Protein AF-A0A1K1S7B0-F1 (afdb_monomer_lite)

pLDDT: mean 87.03, std 14.89, range [49.5, 97.69]

Organism: NCBI:txid1004

Sequence (83 aa):
MQTVITKRELQVPVAVLIRVADVLLENDITNRITGTDEEDGYITIEVEYEKEQRDAIHEAEDIISDYHDNEEEEDDEEDEDED

Secondary structure (DSSP, 8-state):
-----EEEEEEEETTTHHHHHHHHHHTT-EEEEEEEETTTTEEEEEEEE-GGGHHHHHHHHHHHHHHHHTTS-----------

Structure (mmCIF, N/CA/C/O backbone):
data_AF-A0A1K1S7B0-F1
#
_entry.id   AF-A0A1K1S7B0-F1
#
loop_
_atom_site.group_PDB
_atom_site.id
_atom_site.type_symbol
_atom_site.label_atom_id
_atom_site.label_alt_id
_atom_site.label_comp_id
_atom_site.label_asym_id
_atom_site.label_entity_id
_atom_site.label_seq_id
_atom_site.pdbx_PDB_ins_code
_atom_site.Cartn_x
_atom_site.Cartn_y
_atom_site.Cartn_z
_atom_site.occupancy
_atom_site.B_iso_or_equiv
_atom_site.auth_seq_id
_atom_site.auth_comp_id
_atom_site.auth_asym_id
_atom_site.auth_atom_id
_atom_site.pdbx_PDB_model_num
ATOM 1 N N . MET A 1 1 ? -16.755 3.930 21.397 1.00 51.78 1 MET A N 1
ATOM 2 C CA . MET A 1 1 ? -15.297 3.719 21.289 1.00 51.78 1 MET A CA 1
ATOM 3 C C . MET A 1 1 ? -14.786 4.748 20.303 1.00 51.78 1 MET A C 1
ATOM 5 O O . MET A 1 1 ? -15.509 5.030 19.358 1.00 51.78 1 MET A O 1
ATOM 9 N N . GLN A 1 2 ? -13.651 5.389 20.572 1.00 55.56 2 GLN A N 1
ATOM 10 C CA . GLN A 1 2 ? -13.064 6.334 19.625 1.00 55.56 2 GLN A CA 1
ATOM 11 C C . GLN A 1 2 ? -12.135 5.529 18.726 1.00 55.56 2 GLN A C 1
ATOM 13 O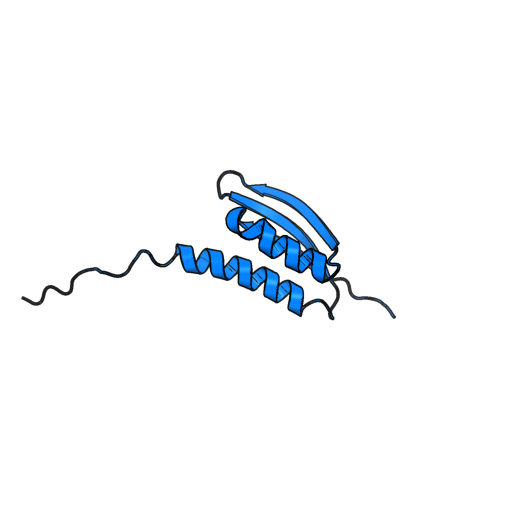 O . GLN A 1 2 ? -11.143 4.983 19.205 1.00 55.56 2 GLN A O 1
ATOM 18 N N . THR A 1 3 ? -12.516 5.378 17.467 1.00 70.19 3 THR A N 1
ATOM 19 C CA . THR A 1 3 ? -11.713 4.660 16.490 1.00 70.19 3 THR A CA 1
ATOM 20 C C . THR A 1 3 ? -10.501 5.512 16.136 1.00 70.19 3 THR A C 1
ATOM 22 O O . THR A 1 3 ? -10.651 6.662 15.721 1.00 70.19 3 THR A O 1
ATOM 25 N N . VAL A 1 4 ? -9.296 5.000 16.387 1.00 79.25 4 VAL A N 1
ATOM 26 C CA . VAL A 1 4 ? -8.057 5.714 16.060 1.00 79.25 4 VAL A CA 1
ATOM 27 C C . VAL A 1 4 ? -7.717 5.399 14.611 1.00 79.25 4 VAL A C 1
ATOM 29 O O . VAL A 1 4 ? -7.187 4.330 14.319 1.00 79.25 4 VAL A O 1
ATOM 32 N N . ILE A 1 5 ? -8.048 6.336 13.726 1.00 88.00 5 ILE A N 1
ATOM 33 C CA . ILE A 1 5 ? -7.718 6.268 12.304 1.00 88.00 5 ILE A CA 1
ATOM 34 C C . ILE A 1 5 ? -6.301 6.812 12.122 1.00 88.00 5 ILE A C 1
ATOM 36 O O . ILE A 1 5 ? -5.998 7.938 12.528 1.00 88.00 5 ILE A O 1
ATOM 40 N N . THR A 1 6 ? -5.433 5.995 11.538 1.00 93.00 6 THR A N 1
ATOM 41 C CA . THR A 1 6 ? -4.076 6.374 11.142 1.00 93.00 6 THR A CA 1
ATOM 42 C C . THR A 1 6 ? -4.096 6.735 9.666 1.00 93.00 6 THR A C 1
ATOM 44 O O . THR A 1 6 ? -4.704 6.019 8.879 1.00 93.00 6 THR A O 1
ATOM 47 N N . LYS A 1 7 ? -3.441 7.839 9.299 1.00 94.62 7 LYS A N 1
ATOM 48 C CA . LYS A 1 7 ? -3.245 8.246 7.906 1.00 94.62 7 LYS A CA 1
ATOM 49 C C . LYS A 1 7 ? -1.788 8.075 7.524 1.00 94.62 7 LYS A C 1
ATOM 51 O O . LYS A 1 7 ? -0.915 8.423 8.325 1.00 94.62 7 LYS A O 1
ATOM 56 N N . ARG A 1 8 ? -1.533 7.569 6.324 1.00 94.94 8 ARG A N 1
ATOM 57 C CA . ARG A 1 8 ? -0.180 7.378 5.803 1.00 94.94 8 ARG A CA 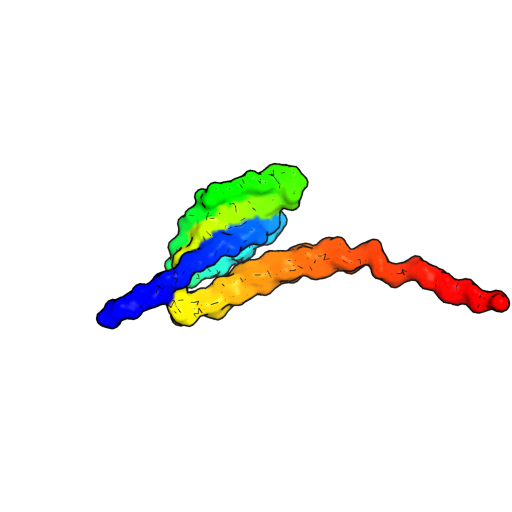1
ATOM 58 C C . ARG A 1 8 ? -0.165 7.545 4.293 1.00 94.94 8 ARG A C 1
ATOM 60 O O . ARG A 1 8 ? -1.142 7.204 3.644 1.00 94.94 8 ARG A O 1
ATOM 67 N N . GLU A 1 9 ? 0.938 8.040 3.752 1.00 96.44 9 GLU A N 1
ATOM 68 C CA . GLU A 1 9 ? 1.173 8.061 2.310 1.00 96.44 9 GLU A CA 1
ATOM 69 C C . GLU A 1 9 ? 2.087 6.899 1.919 1.00 96.44 9 GLU A C 1
ATOM 71 O O . GLU A 1 9 ? 3.093 6.648 2.587 1.00 96.44 9 GLU A O 1
ATOM 76 N N . LEU A 1 10 ? 1.713 6.194 0.854 1.00 95.88 10 LEU A N 1
ATOM 77 C CA . LEU A 1 10 ? 2.478 5.128 0.220 1.00 95.88 10 LEU A CA 1
ATOM 78 C C . LEU A 1 10 ? 2.881 5.589 -1.181 1.00 95.88 10 LEU A C 1
ATOM 80 O O . LEU A 1 10 ? 2.037 6.082 -1.932 1.00 95.88 10 LEU A O 1
ATOM 84 N N . GLN A 1 11 ? 4.154 5.427 -1.531 1.00 96.25 11 GLN A N 1
ATOM 85 C CA . GLN A 1 11 ? 4.641 5.605 -2.897 1.00 96.25 11 GLN A CA 1
ATOM 86 C C . GLN A 1 11 ? 4.639 4.238 -3.567 1.00 96.25 11 GLN A C 1
ATOM 88 O O . GLN A 1 11 ? 5.439 3.375 -3.226 1.00 96.25 11 GLN A O 1
ATOM 93 N N . VAL A 1 12 ? 3.679 4.013 -4.460 1.00 96.69 12 VAL A N 1
ATOM 94 C CA . VAL A 1 12 ? 3.423 2.690 -5.031 1.00 96.69 12 VAL A CA 1
ATOM 95 C C . VAL A 1 12 ? 3.946 2.644 -6.465 1.00 96.69 12 VAL A C 1
ATOM 97 O O . VAL A 1 12 ? 3.425 3.394 -7.299 1.00 96.69 12 VAL A O 1
ATOM 100 N N . PRO A 1 13 ? 4.925 1.776 -6.786 1.00 95.81 13 PRO A N 1
ATOM 101 C CA . PRO A 1 13 ? 5.373 1.602 -8.159 1.00 95.81 13 PRO A CA 1
ATOM 102 C C . PRO A 1 13 ? 4.225 1.095 -9.036 1.00 95.81 13 PRO A C 1
ATOM 104 O O . PRO A 1 13 ? 3.468 0.194 -8.651 1.00 95.81 13 PRO A O 1
ATOM 107 N N . VAL A 1 14 ? 4.098 1.639 -10.249 1.00 94.69 14 VAL A N 1
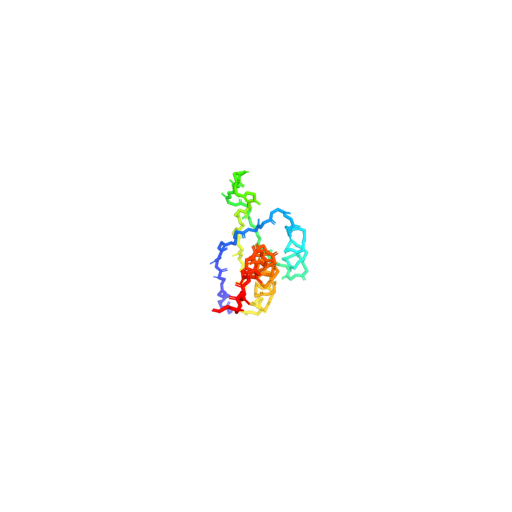ATOM 108 C CA . VAL A 1 14 ? 3.012 1.273 -11.180 1.00 94.69 14 VAL A CA 1
ATOM 109 C C . VAL A 1 14 ? 3.007 -0.233 -11.482 1.00 94.69 14 VAL A C 1
ATOM 111 O O . VAL A 1 14 ? 1.938 -0.822 -11.646 1.00 94.69 14 VAL A O 1
ATOM 114 N N . ALA A 1 15 ? 4.182 -0.869 -11.491 1.00 93.38 15 ALA A N 1
ATOM 115 C CA . ALA A 1 15 ? 4.349 -2.299 -11.742 1.00 93.38 15 ALA A CA 1
ATOM 116 C C . ALA A 1 15 ? 3.640 -3.199 -10.711 1.00 93.38 15 ALA A C 1
ATOM 118 O O . ALA A 1 15 ? 3.153 -4.274 -11.069 1.00 93.38 15 ALA A O 1
ATOM 119 N N . VAL A 1 16 ? 3.538 -2.759 -9.452 1.00 95.88 16 VAL A N 1
ATOM 120 C CA . VAL A 1 16 ? 2.915 -3.527 -8.357 1.00 95.88 16 VAL A CA 1
ATOM 121 C C . VAL A 1 16 ? 1.596 -2.933 -7.868 1.00 95.88 16 VAL A C 1
ATOM 123 O O . VAL A 1 16 ? 0.952 -3.511 -6.993 1.00 95.88 16 VAL A O 1
ATOM 126 N N . LEU A 1 17 ? 1.137 -1.834 -8.477 1.00 95.56 17 LEU A N 1
ATOM 127 C CA . LEU A 1 17 ? -0.081 -1.119 -8.092 1.00 95.56 17 LEU A CA 1
ATOM 128 C C . LEU A 1 17 ? -1.302 -2.029 -7.957 1.00 95.56 17 LEU A C 1
ATOM 130 O O . LEU A 1 17 ? -2.068 -1.870 -7.015 1.00 95.56 17 LEU A O 1
ATOM 134 N N . ILE A 1 18 ? -1.491 -2.975 -8.881 1.00 96.88 18 ILE A N 1
ATOM 135 C CA . ILE A 1 18 ? -2.638 -3.894 -8.838 1.00 96.88 18 ILE A CA 1
ATOM 136 C C . ILE A 1 18 ? -2.597 -4.760 -7.576 1.00 96.88 18 ILE A C 1
ATOM 138 O O . ILE A 1 18 ? -3.610 -4.884 -6.899 1.00 96.88 18 ILE A O 1
ATOM 142 N N . ARG A 1 19 ? -1.421 -5.287 -7.213 1.00 96.62 19 ARG A N 1
ATOM 143 C CA . ARG A 1 19 ? -1.257 -6.139 -6.025 1.00 96.62 19 ARG A CA 1
ATOM 144 C C . ARG A 1 19 ? -1.508 -5.348 -4.744 1.00 96.62 19 ARG A C 1
ATOM 146 O O . ARG A 1 19 ? -2.215 -5.821 -3.864 1.00 96.62 19 ARG A O 1
ATOM 153 N N . VAL A 1 20 ? -0.985 -4.124 -4.669 1.00 96.75 20 VAL A N 1
ATOM 154 C CA . VAL A 1 20 ? -1.253 -3.225 -3.537 1.00 96.75 20 VAL A CA 1
ATOM 155 C C . VAL A 1 20 ? -2.740 -2.866 -3.470 1.00 96.75 20 VAL A C 1
ATOM 157 O O . VAL A 1 20 ? -3.335 -2.914 -2.398 1.00 96.75 20 VAL A O 1
ATOM 160 N N . ALA A 1 21 ? -3.374 -2.551 -4.603 1.00 96.81 21 ALA A N 1
ATOM 161 C CA . ALA A 1 21 ? -4.795 -2.217 -4.656 1.00 96.81 21 ALA A CA 1
ATOM 162 C C . ALA A 1 21 ? -5.696 -3.381 -4.214 1.00 96.81 21 ALA A C 1
ATOM 164 O O . ALA A 1 21 ? 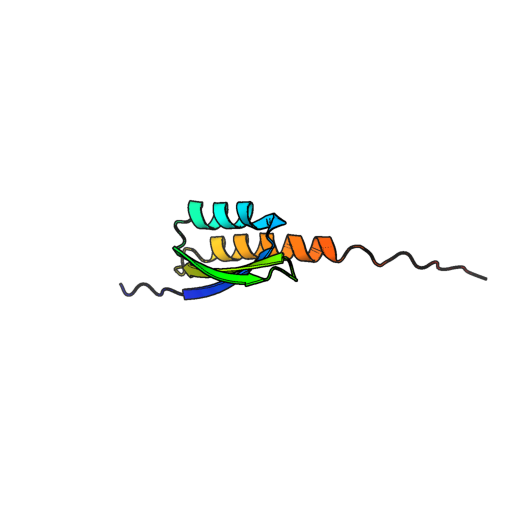-6.692 -3.129 -3.534 1.00 96.81 21 ALA A O 1
ATOM 165 N N . ASP A 1 22 ? -5.340 -4.623 -4.551 1.00 97.62 22 ASP A N 1
ATOM 166 C CA . ASP A 1 22 ? -6.053 -5.818 -4.090 1.00 97.62 22 ASP A CA 1
ATOM 167 C C . ASP A 1 22 ? -6.020 -5.913 -2.556 1.00 97.62 22 ASP A C 1
ATOM 169 O O . ASP A 1 22 ? -7.079 -6.001 -1.936 1.00 97.62 22 ASP A O 1
ATOM 173 N N . VAL A 1 23 ? -4.846 -5.757 -1.927 1.00 97.25 23 VAL A N 1
ATOM 174 C CA . VAL A 1 23 ? -4.706 -5.768 -0.454 1.00 97.25 23 VAL A CA 1
ATOM 175 C C . VAL A 1 23 ? -5.553 -4.673 0.200 1.00 97.25 23 VAL A C 1
ATOM 177 O O . VAL A 1 23 ? -6.253 -4.924 1.187 1.00 97.25 23 VAL A O 1
ATOM 180 N N . LEU A 1 24 ? -5.527 -3.453 -0.352 1.00 96.62 24 LEU A N 1
ATOM 181 C CA . LEU A 1 24 ? -6.330 -2.342 0.164 1.00 96.62 24 LEU A CA 1
ATOM 182 C C . LEU A 1 24 ? -7.836 -2.625 0.045 1.00 96.62 24 LEU A C 1
ATOM 184 O O . LEU A 1 24 ? -8.593 -2.294 0.959 1.00 96.62 24 LEU A O 1
ATOM 188 N N . LEU A 1 25 ? -8.272 -3.238 -1.058 1.00 96.62 25 LEU A N 1
ATOM 189 C CA . LEU A 1 25 ? -9.675 -3.559 -1.308 1.00 96.62 25 LEU A CA 1
ATOM 190 C C . LEU A 1 25 ? -10.174 -4.703 -0.415 1.00 96.62 25 LEU A C 1
ATOM 192 O O . LEU A 1 25 ? -11.254 -4.591 0.161 1.00 96.62 25 LEU A O 1
ATOM 196 N N . GLU A 1 26 ? -9.398 -5.780 -0.278 1.00 96.69 26 GLU A N 1
ATOM 197 C CA . GLU A 1 26 ? -9.753 -6.959 0.526 1.00 96.69 26 GLU A CA 1
ATOM 198 C C . GLU A 1 26 ? -9.893 -6.645 2.019 1.00 96.69 26 GLU A C 1
ATOM 200 O O . GLU A 1 26 ? -10.639 -7.321 2.728 1.00 96.69 26 GLU A O 1
ATOM 205 N N . ASN A 1 27 ? -9.209 -5.599 2.485 1.00 95.69 27 ASN A N 1
ATOM 206 C CA . ASN A 1 27 ? -9.210 -5.174 3.882 1.00 95.69 27 ASN A CA 1
ATOM 207 C C . ASN A 1 27 ? -10.075 -3.930 4.147 1.00 95.69 27 ASN A C 1
ATOM 209 O O . ASN A 1 27 ? -9.980 -3.357 5.236 1.00 95.69 27 ASN A O 1
ATOM 213 N N . ASP A 1 28 ? -10.900 -3.500 3.181 1.00 94.44 28 ASP A N 1
ATOM 214 C CA . ASP A 1 28 ? -11.749 -2.300 3.271 1.00 94.44 28 ASP A CA 1
ATOM 215 C C . ASP A 1 28 ? -10.957 -1.038 3.700 1.00 94.44 28 ASP A C 1
ATOM 217 O O . ASP A 1 28 ? -11.422 -0.202 4.485 1.00 94.44 28 ASP A O 1
ATOM 221 N N . ILE A 1 29 ? -9.723 -0.888 3.202 1.00 95.88 29 ILE A N 1
ATOM 222 C CA . ILE A 1 29 ? -8.866 0.258 3.517 1.00 95.88 29 ILE A CA 1
ATOM 223 C C . ILE A 1 29 ? -9.274 1.451 2.655 1.00 95.88 29 ILE A C 1
ATOM 225 O O . ILE A 1 29 ? -9.221 1.428 1.420 1.00 95.88 29 ILE A O 1
ATOM 229 N N . THR A 1 30 ? -9.639 2.544 3.325 1.00 94.62 30 THR A N 1
ATOM 230 C CA . THR A 1 30 ? -9.935 3.807 2.647 1.00 94.62 30 THR A CA 1
ATOM 231 C C . THR A 1 30 ? -8.652 4.353 2.039 1.00 94.62 30 THR A C 1
ATOM 233 O O . THR A 1 30 ? -7.656 4.522 2.736 1.00 94.62 30 THR A O 1
ATOM 236 N N . ASN A 1 31 ? -8.677 4.643 0.742 1.00 95.38 31 ASN A N 1
ATOM 237 C CA . ASN A 1 31 ? -7.514 5.128 0.015 1.00 95.38 31 ASN A CA 1
ATOM 238 C C . ASN A 1 31 ? -7.866 6.292 -0.917 1.00 95.38 31 ASN A C 1
ATOM 240 O O . ASN A 1 31 ? -9.007 6.441 -1.369 1.00 95.38 31 ASN A O 1
ATOM 244 N N . ARG A 1 32 ? -6.873 7.140 -1.185 1.00 97.00 32 ARG A N 1
ATOM 245 C CA . ARG A 1 32 ? -6.978 8.297 -2.069 1.00 97.00 32 ARG A CA 1
ATOM 246 C C . ARG A 1 32 ? -5.652 8.541 -2.775 1.00 97.00 32 ARG A C 1
ATOM 248 O O . ARG A 1 32 ? -4.640 8.759 -2.128 1.00 97.00 32 ARG A O 1
ATOM 255 N N . ILE A 1 33 ? -5.680 8.624 -4.102 1.00 96.75 33 ILE A N 1
ATOM 256 C CA . ILE A 1 33 ? -4.526 9.100 -4.873 1.00 96.75 33 ILE A CA 1
ATOM 257 C C . ILE A 1 33 ? -4.313 10.592 -4.572 1.00 96.75 33 ILE A C 1
ATOM 259 O O . ILE A 1 33 ? -5.223 11.406 -4.778 1.00 96.75 33 ILE A O 1
ATOM 263 N N . THR A 1 34 ? -3.131 10.945 -4.069 1.00 97.06 34 THR A N 1
ATOM 264 C CA . THR A 1 34 ? -2.733 12.324 -3.733 1.00 97.06 34 THR A CA 1
ATOM 265 C C . THR A 1 34 ? -1.730 12.907 -4.723 1.00 97.06 34 THR A C 1
ATOM 267 O O . THR A 1 34 ? -1.654 14.131 -4.845 1.00 97.06 34 THR A O 1
ATOM 270 N N . GLY A 1 35 ? -1.034 12.063 -5.486 1.00 96.19 35 GLY A N 1
ATOM 271 C CA . GLY A 1 35 ? -0.065 12.488 -6.490 1.00 96.19 35 GLY A CA 1
ATOM 272 C C . GLY A 1 35 ? 0.344 11.364 -7.437 1.00 96.19 35 GLY A C 1
ATOM 273 O O . GLY A 1 35 ? 0.008 10.199 -7.230 1.00 96.19 35 GLY A O 1
ATOM 274 N N . THR A 1 36 ? 1.065 11.739 -8.486 1.00 96.06 36 THR A N 1
ATOM 275 C CA . THR A 1 36 ? 1.645 10.837 -9.486 1.00 96.06 36 THR A CA 1
ATOM 276 C C . THR A 1 36 ? 3.032 11.348 -9.841 1.00 96.06 36 THR A C 1
ATOM 278 O O . THR A 1 36 ? 3.184 12.555 -10.039 1.00 96.06 36 THR A O 1
ATOM 281 N N . ASP A 1 37 ? 3.996 10.446 -9.961 1.00 92.81 37 ASP A N 1
ATOM 282 C CA . ASP A 1 37 ? 5.337 10.728 -10.455 1.00 92.81 37 ASP A CA 1
ATOM 283 C C . ASP A 1 37 ? 5.576 9.915 -11.730 1.00 92.81 37 ASP A C 1
ATOM 285 O O . ASP A 1 37 ? 5.704 8.691 -11.694 1.00 92.81 37 ASP A O 1
ATOM 289 N N . GLU A 1 38 ? 5.538 10.594 -12.878 1.00 90.06 38 GLU A N 1
ATOM 290 C CA . GLU A 1 38 ? 5.744 9.953 -14.180 1.00 90.06 38 GLU A CA 1
ATOM 291 C C . GLU A 1 38 ? 7.223 9.680 -14.473 1.00 90.06 38 GLU A C 1
ATOM 293 O O . GLU A 1 38 ? 7.505 8.817 -15.303 1.00 90.06 38 GLU A O 1
ATOM 298 N N . GLU A 1 39 ? 8.150 10.411 -13.841 1.00 91.12 39 GLU A N 1
ATOM 299 C CA . GLU A 1 39 ? 9.588 10.256 -14.087 1.00 91.12 39 GLU A CA 1
ATOM 300 C C . GLU A 1 39 ? 10.097 8.984 -13.417 1.00 91.12 39 GLU A C 1
ATOM 302 O O . GLU A 1 39 ? 10.721 8.151 -14.075 1.00 91.12 39 GLU A O 1
ATOM 307 N N . ASP A 1 40 ? 9.746 8.809 -12.145 1.00 85.44 40 ASP A N 1
ATOM 308 C CA . ASP A 1 40 ? 10.156 7.647 -11.361 1.00 85.44 40 ASP A CA 1
ATOM 309 C C . ASP A 1 40 ? 9.151 6.480 -11.481 1.00 85.44 40 ASP A C 1
ATOM 311 O O . ASP A 1 40 ? 9.474 5.337 -11.172 1.00 85.44 40 ASP A O 1
ATOM 315 N N . GLY A 1 41 ? 7.930 6.722 -11.978 1.00 92.12 41 GLY A N 1
ATOM 316 C CA . GLY A 1 41 ? 6.938 5.668 -12.227 1.00 92.12 41 GLY A CA 1
ATOM 317 C C . GLY A 1 41 ? 6.167 5.214 -10.982 1.00 92.12 41 GLY A C 1
ATOM 318 O O . GLY A 1 41 ? 5.807 4.036 -10.865 1.00 92.12 41 GLY A O 1
ATOM 319 N N . TYR A 1 42 ? 5.863 6.146 -10.074 1.00 94.62 42 TYR A N 1
ATOM 320 C CA . TYR A 1 42 ? 5.149 5.891 -8.817 1.00 94.62 42 TYR A CA 1
ATOM 321 C C . TYR A 1 42 ? 3.823 6.655 -8.729 1.00 94.62 42 TYR A C 1
ATOM 323 O O . TYR A 1 42 ? 3.637 7.733 -9.296 1.00 94.62 42 TYR A O 1
ATOM 331 N N . ILE A 1 43 ? 2.876 6.116 -7.962 1.00 96.38 43 ILE A N 1
ATOM 332 C CA . ILE A 1 43 ? 1.642 6.807 -7.570 1.00 96.38 43 ILE A CA 1
ATOM 333 C C . ILE A 1 43 ? 1.651 6.994 -6.056 1.00 96.38 43 ILE A C 1
ATOM 335 O O . ILE A 1 43 ? 1.815 6.033 -5.306 1.00 96.38 43 ILE A O 1
ATOM 339 N N . THR A 1 44 ? 1.422 8.225 -5.599 1.00 97.00 44 THR A N 1
ATOM 340 C CA . THR A 1 44 ? 1.278 8.523 -4.172 1.00 97.00 44 THR A CA 1
ATOM 341 C C . THR A 1 44 ? -0.166 8.287 -3.751 1.00 97.00 44 THR A C 1
ATOM 343 O O . THR A 1 44 ? -1.091 8.936 -4.255 1.00 97.00 44 THR A O 1
ATOM 346 N N . ILE A 1 45 ? -0.363 7.357 -2.819 1.00 97.38 45 ILE A N 1
ATOM 347 C CA . ILE A 1 45 ? -1.670 6.969 -2.287 1.00 97.38 45 ILE A CA 1
ATOM 348 C C . ILE A 1 45 ? -1.694 7.241 -0.783 1.00 97.38 45 ILE A C 1
ATOM 350 O O . ILE A 1 45 ? -0.932 6.652 -0.022 1.00 97.38 45 ILE A O 1
ATOM 354 N N . GLU A 1 46 ? -2.596 8.114 -0.340 1.00 97.69 46 GLU A N 1
ATOM 355 C CA . GLU A 1 46 ? -2.951 8.245 1.072 1.00 97.69 46 GLU A CA 1
ATOM 356 C C . GLU A 1 46 ? -3.891 7.099 1.456 1.00 97.69 46 GLU A C 1
ATOM 358 O O . GLU A 1 46 ? -4.912 6.882 0.802 1.00 97.69 46 GLU A O 1
ATOM 363 N N . VAL A 1 47 ? -3.564 6.386 2.528 1.00 96.62 47 VAL A N 1
ATOM 364 C CA . VAL A 1 47 ? -4.370 5.312 3.107 1.00 96.62 47 VAL A CA 1
ATOM 365 C C . VAL A 1 47 ? -4.782 5.670 4.530 1.00 96.62 47 VAL A C 1
ATOM 367 O O . VAL A 1 47 ? -3.994 6.209 5.314 1.00 96.62 47 VAL A O 1
ATOM 370 N N . GLU A 1 48 ? -6.030 5.365 4.869 1.00 95.94 48 GLU A N 1
ATOM 371 C CA . GLU A 1 48 ? -6.598 5.537 6.200 1.00 95.94 48 GLU A CA 1
ATOM 372 C C . GLU A 1 48 ? -6.983 4.172 6.770 1.00 95.94 48 GLU A C 1
ATOM 374 O O . GLU A 1 48 ? -7.791 3.451 6.182 1.00 95.94 48 GLU A O 1
ATOM 379 N N . TYR A 1 49 ? -6.407 3.820 7.917 1.00 94.19 49 TYR A N 1
ATOM 380 C CA . TYR A 1 49 ? -6.548 2.485 8.492 1.00 94.19 49 TYR A CA 1
ATOM 381 C C . TYR A 1 49 ? -6.594 2.508 10.018 1.00 94.19 49 TYR A C 1
ATOM 383 O O . TYR A 1 49 ? -6.024 3.375 10.694 1.00 94.19 49 TYR A O 1
ATOM 391 N N . GLU A 1 50 ? -7.277 1.519 10.577 1.00 94.06 50 GLU A N 1
ATOM 392 C CA . GLU A 1 50 ? -7.369 1.302 12.013 1.00 94.06 50 GLU A CA 1
ATOM 393 C C . GLU A 1 50 ? -6.235 0.411 12.525 1.00 94.06 50 GLU A C 1
ATOM 395 O O . GLU A 1 50 ? -5.496 -0.223 11.772 1.00 94.06 50 GLU A O 1
ATOM 400 N N . LYS A 1 51 ? -6.094 0.317 13.852 1.00 91.19 51 LYS A N 1
ATOM 401 C CA . LYS A 1 51 ? -5.077 -0.549 14.468 1.00 91.19 51 LYS A CA 1
ATOM 402 C C . LYS A 1 51 ? -5.203 -2.013 14.023 1.00 91.19 51 LYS A C 1
ATOM 404 O O . LYS A 1 51 ? -4.183 -2.685 13.923 1.00 91.19 51 LYS A O 1
ATOM 409 N N . GLU A 1 52 ? -6.424 -2.484 13.790 1.00 91.56 52 GLU A N 1
ATOM 410 C CA . GLU A 1 52 ? -6.725 -3.861 13.380 1.00 91.56 52 GLU A CA 1
ATOM 411 C C . GLU A 1 52 ? -6.349 -4.135 11.916 1.00 91.56 52 GLU A C 1
ATOM 413 O O . GLU A 1 52 ? -6.082 -5.274 11.566 1.00 91.56 52 GLU A O 1
ATOM 418 N N . GLN A 1 53 ? -6.242 -3.090 11.090 1.00 94.06 53 GLN A N 1
ATOM 419 C CA . GLN A 1 53 ? -5.871 -3.170 9.672 1.00 94.06 53 GLN A CA 1
ATOM 420 C C . GLN A 1 53 ? -4.363 -2.955 9.442 1.00 94.06 53 GLN A C 1
ATOM 422 O O . GLN A 1 53 ? -3.915 -2.822 8.307 1.00 94.06 53 GLN A O 1
ATOM 427 N N . ARG A 1 54 ? -3.555 -2.894 10.511 1.00 92.88 54 ARG A N 1
ATOM 428 C CA . ARG A 1 54 ? -2.101 -2.674 10.411 1.00 92.88 54 ARG A CA 1
ATOM 429 C C . ARG A 1 54 ? -1.384 -3.755 9.618 1.00 92.88 54 ARG A C 1
ATOM 431 O O . ARG A 1 54 ? -0.455 -3.425 8.895 1.00 92.88 54 ARG A O 1
ATOM 438 N N . ASP A 1 55 ? -1.819 -5.001 9.756 1.00 95.62 55 ASP A N 1
ATOM 439 C CA . ASP A 1 55 ? -1.185 -6.128 9.074 1.00 95.62 55 ASP A CA 1
ATOM 440 C C . ASP A 1 55 ? -1.332 -5.998 7.551 1.00 95.62 55 ASP A C 1
ATOM 442 O O . ASP A 1 55 ? -0.364 -6.192 6.829 1.00 95.62 55 ASP A O 1
ATOM 446 N N . ALA A 1 56 ? -2.489 -5.530 7.073 1.00 95.62 56 ALA A N 1
ATOM 447 C CA . ALA A 1 56 ? -2.722 -5.258 5.656 1.00 95.62 56 ALA A CA 1
ATOM 448 C C . ALA A 1 56 ? -1.879 -4.088 5.119 1.00 95.62 56 ALA A C 1
ATOM 450 O O . ALA A 1 56 ? -1.453 -4.102 3.968 1.00 95.62 56 ALA A O 1
ATOM 451 N N . ILE A 1 57 ? -1.602 -3.074 5.947 1.00 95.88 57 ILE A N 1
ATOM 452 C CA . ILE A 1 57 ? -0.677 -2.000 5.559 1.00 95.88 57 ILE A CA 1
ATOM 453 C C . ILE A 1 57 ? 0.746 -2.528 5.440 1.00 95.88 57 ILE A C 1
ATOM 455 O O . ILE A 1 57 ? 1.407 -2.201 4.464 1.00 95.88 57 ILE A O 1
ATOM 459 N N . HIS A 1 58 ? 1.205 -3.349 6.386 1.00 95.94 58 HIS A N 1
ATOM 460 C CA . HIS A 1 58 ? 2.528 -3.960 6.272 1.00 95.94 58 HIS A CA 1
ATOM 461 C C . HIS A 1 58 ? 2.626 -4.865 5.042 1.00 95.94 58 HIS A C 1
ATOM 463 O O . HIS A 1 58 ? 3.610 -4.777 4.331 1.00 95.94 58 HIS A O 1
ATOM 469 N N . GLU A 1 59 ? 1.590 -5.644 4.720 1.00 96.62 59 GLU A N 1
ATOM 470 C CA . GLU A 1 59 ? 1.573 -6.459 3.499 1.00 96.62 59 GLU A CA 1
ATOM 471 C C . GLU A 1 59 ? 1.689 -5.604 2.225 1.00 96.62 59 GLU A C 1
ATOM 473 O O . GLU A 1 59 ? 2.445 -5.935 1.313 1.00 96.62 59 GLU A O 1
ATOM 478 N N . ALA A 1 60 ? 0.983 -4.471 2.166 1.00 96.06 60 ALA A N 1
ATOM 479 C CA . ALA A 1 60 ? 1.127 -3.523 1.064 1.00 96.06 60 ALA A CA 1
ATOM 480 C C . ALA A 1 60 ? 2.546 -2.933 0.982 1.00 96.06 60 ALA A C 1
ATOM 482 O O . ALA A 1 60 ? 3.062 -2.746 -0.118 1.00 96.06 60 ALA A O 1
ATOM 483 N N . GLU A 1 61 ? 3.174 -2.641 2.123 1.00 95.06 61 GLU A N 1
ATOM 484 C CA . GLU A 1 61 ? 4.556 -2.154 2.185 1.00 95.06 61 GLU A CA 1
ATOM 485 C C . GLU A 1 61 ? 5.573 -3.220 1.784 1.00 95.06 61 GLU A C 1
ATOM 487 O O . GLU A 1 61 ? 6.508 -2.898 1.057 1.00 95.06 61 GLU A O 1
ATOM 492 N N . ASP A 1 62 ? 5.365 -4.472 2.184 1.00 96.19 62 ASP A N 1
ATOM 493 C CA . ASP A 1 62 ? 6.219 -5.599 1.813 1.00 96.19 62 ASP A CA 1
ATOM 494 C C . ASP A 1 62 ? 6.211 -5.786 0.288 1.00 96.19 62 ASP A C 1
ATOM 496 O O . ASP A 1 62 ? 7.266 -5.894 -0.323 1.00 96.19 62 ASP A O 1
ATOM 500 N N . ILE A 1 63 ? 5.043 -5.694 -0.364 1.00 95.19 63 ILE A N 1
ATOM 501 C CA . ILE A 1 63 ? 4.939 -5.750 -1.837 1.00 95.19 63 ILE A CA 1
ATOM 502 C C . ILE A 1 63 ? 5.733 -4.622 -2.515 1.00 95.19 63 ILE A C 1
ATOM 504 O O . ILE A 1 63 ? 6.300 -4.826 -3.590 1.00 95.19 63 ILE A O 1
ATOM 508 N N . ILE A 1 64 ? 5.724 -3.423 -1.929 1.00 94.62 64 ILE A N 1
ATOM 509 C CA . ILE A 1 64 ? 6.466 -2.270 -2.453 1.00 94.62 64 ILE A CA 1
ATOM 510 C C . ILE A 1 64 ? 7.969 -2.472 -2.233 1.00 94.62 64 ILE A C 1
ATOM 512 O O . ILE A 1 64 ? 8.745 -2.246 -3.154 1.00 94.62 64 ILE A O 1
ATOM 516 N N . SER A 1 65 ? 8.379 -2.928 -1.048 1.00 92.81 65 SER A N 1
ATOM 517 C CA . SER A 1 65 ? 9.784 -3.200 -0.725 1.00 92.81 65 SER A CA 1
ATOM 518 C C . SER A 1 65 ? 10.362 -4.301 -1.610 1.00 92.81 65 SER A C 1
ATOM 520 O O . SER A 1 65 ? 11.429 -4.112 -2.177 1.00 92.81 65 SER A O 1
ATOM 522 N N . ASP A 1 66 ? 9.624 -5.395 -1.815 1.00 92.00 66 ASP A N 1
ATOM 523 C CA . ASP A 1 66 ? 10.025 -6.503 -2.690 1.00 92.00 66 ASP A CA 1
ATOM 524 C C . ASP A 1 66 ? 10.289 -6.037 -4.133 1.00 92.00 66 ASP A C 1
ATOM 526 O O . ASP A 1 66 ? 11.118 -6.612 -4.836 1.00 92.00 66 ASP A O 1
ATOM 530 N N . TYR A 1 67 ? 9.572 -5.008 -4.601 1.00 89.25 67 TYR A N 1
ATOM 531 C CA . TYR A 1 67 ? 9.825 -4.412 -5.912 1.00 89.25 67 TYR A CA 1
ATOM 532 C C . TYR A 1 67 ? 11.175 -3.689 -5.955 1.00 89.25 67 TYR A C 1
ATOM 534 O O . TYR A 1 67 ? 11.918 -3.866 -6.916 1.00 89.25 67 TYR A O 1
ATOM 542 N N . HIS A 1 68 ? 11.487 -2.909 -4.919 1.00 83.88 68 HIS A N 1
ATOM 543 C CA . HIS A 1 68 ? 12.745 -2.169 -4.825 1.00 83.88 68 HIS A CA 1
ATOM 544 C C . HIS A 1 68 ? 13.951 -3.094 -4.632 1.00 83.88 68 HIS A C 1
ATOM 546 O O . HIS A 1 68 ? 14.950 -2.931 -5.325 1.00 83.88 68 HIS A O 1
ATOM 552 N N . ASP A 1 69 ? 13.841 -4.105 -3.769 1.00 79.38 69 ASP A N 1
ATOM 553 C CA . ASP A 1 69 ? 14.928 -5.059 -3.522 1.00 79.38 69 ASP A CA 1
ATOM 554 C C . ASP A 1 69 ? 15.279 -5.849 -4.797 1.00 79.38 69 ASP A C 1
ATOM 556 O O . ASP A 1 69 ? 16.444 -6.125 -5.068 1.00 79.38 69 ASP A O 1
ATOM 560 N N . ASN A 1 70 ? 14.285 -6.156 -5.637 1.00 67.50 70 ASN A N 1
ATOM 561 C CA . ASN A 1 70 ? 14.491 -6.852 -6.909 1.00 67.50 70 ASN A CA 1
ATOM 562 C C . ASN A 1 70 ? 15.016 -5.937 -8.042 1.00 67.50 70 ASN A C 1
ATOM 564 O O . ASN A 1 70 ? 15.357 -6.443 -9.111 1.00 67.50 70 ASN A O 1
ATOM 568 N N . GLU A 1 71 ? 1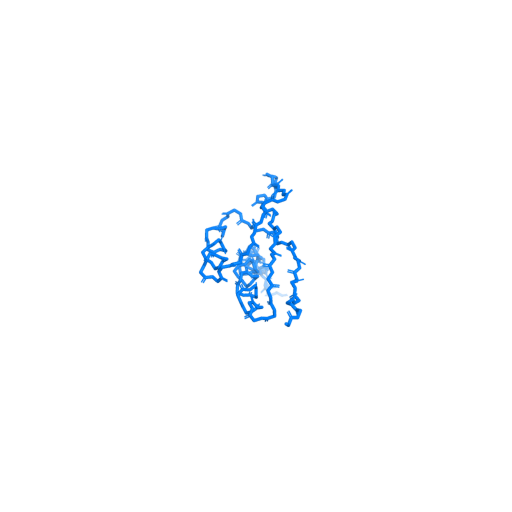5.074 -4.614 -7.844 1.00 61.75 71 GLU A N 1
ATOM 569 C CA . GLU A 1 71 ? 15.778 -3.673 -8.735 1.00 61.75 71 GLU A CA 1
ATOM 570 C C . GLU A 1 71 ? 17.256 -3.474 -8.334 1.00 61.75 71 GLU A C 1
ATOM 572 O O . GLU A 1 71 ? 18.043 -3.027 -9.166 1.00 61.75 71 GLU A O 1
ATOM 577 N N . GLU A 1 72 ? 17.661 -3.829 -7.106 1.00 55.75 72 GLU A N 1
ATOM 578 C CA . GLU A 1 72 ? 19.035 -3.642 -6.598 1.00 55.75 72 GLU A CA 1
ATOM 579 C C . GLU A 1 72 ? 19.977 -4.857 -6.817 1.00 55.75 72 GLU A C 1
ATOM 581 O O . GLU A 1 72 ? 21.166 -4.765 -6.519 1.00 55.75 72 GLU A O 1
ATOM 586 N N . GLU A 1 73 ? 19.515 -5.976 -7.398 1.00 53.31 73 GLU A N 1
ATOM 587 C CA . GLU A 1 73 ? 20.341 -7.172 -7.701 1.00 53.31 73 GLU A CA 1
ATOM 588 C C . GLU A 1 73 ? 21.072 -7.123 -9.076 1.00 53.31 73 GLU A C 1
ATOM 590 O O . GLU A 1 73 ? 21.120 -8.117 -9.802 1.00 53.31 73 GLU A O 1
ATOM 595 N N . GLU A 1 74 ? 21.673 -5.989 -9.460 1.00 49.50 74 GLU A N 1
ATOM 596 C CA . GLU A 1 74 ? 22.558 -5.880 -10.647 1.00 49.50 74 GLU A CA 1
ATOM 597 C C . GLU A 1 74 ? 23.956 -5.303 -10.316 1.00 49.50 74 GLU A C 1
ATOM 599 O O . GLU A 1 74 ? 24.491 -4.510 -11.088 1.00 49.50 74 GLU A O 1
ATOM 604 N N . ASP A 1 75 ? 24.584 -5.672 -9.190 1.00 52.38 75 ASP A N 1
ATOM 605 C CA . ASP A 1 75 ? 25.995 -5.302 -8.946 1.00 52.38 75 ASP A CA 1
ATOM 606 C C . ASP A 1 75 ? 26.723 -6.256 -7.972 1.00 52.38 75 ASP A C 1
ATOM 608 O O . ASP A 1 75 ? 26.888 -5.928 -6.802 1.00 52.38 75 ASP A O 1
ATOM 612 N N . ASP A 1 76 ? 27.140 -7.453 -8.425 1.00 53.88 76 ASP A N 1
ATOM 613 C CA . ASP A 1 76 ? 28.283 -8.163 -7.804 1.00 53.88 76 ASP A CA 1
ATOM 614 C C . ASP A 1 76 ? 28.836 -9.326 -8.668 1.00 53.88 76 ASP A C 1
ATOM 616 O O . ASP A 1 76 ? 28.603 -10.499 -8.388 1.00 53.88 76 ASP A O 1
ATOM 620 N N . GLU A 1 77 ? 29.597 -9.018 -9.725 1.00 56.09 77 GLU A N 1
ATOM 621 C CA . GLU A 1 77 ? 30.625 -9.930 -10.270 1.00 56.09 77 GLU A CA 1
ATOM 622 C C . GLU A 1 77 ? 31.811 -9.100 -10.817 1.00 56.09 77 GLU A C 1
ATOM 624 O O . GLU A 1 77 ? 31.989 -8.981 -12.029 1.00 56.09 77 GLU A O 1
ATOM 629 N N . GLU A 1 78 ? 32.631 -8.497 -9.941 1.00 57.31 78 GLU A N 1
ATOM 630 C CA . GLU A 1 78 ? 33.989 -8.063 -10.320 1.00 57.31 78 GLU A CA 1
ATOM 631 C C . GLU A 1 78 ? 35.039 -9.093 -9.859 1.00 57.31 78 GLU A C 1
ATOM 633 O O . GLU A 1 78 ? 35.264 -9.317 -8.670 1.00 57.31 78 GLU A O 1
ATOM 638 N N . ASP A 1 79 ? 35.648 -9.714 -10.872 1.00 59.19 79 ASP A N 1
ATOM 639 C CA . ASP A 1 79 ? 36.748 -10.682 -10.903 1.00 59.19 79 ASP A CA 1
ATOM 640 C C . ASP A 1 79 ? 37.833 -10.533 -9.809 1.00 59.19 79 ASP A C 1
ATOM 642 O O . ASP A 1 79 ? 38.603 -9.569 -9.783 1.00 59.19 79 ASP A O 1
ATOM 646 N N . GLU A 1 80 ? 38.019 -11.578 -8.991 1.00 59.78 80 GLU A N 1
ATOM 647 C CA . GLU A 1 80 ? 39.302 -11.842 -8.322 1.00 59.78 80 GLU A CA 1
ATOM 648 C C . GLU A 1 80 ? 40.249 -12.573 -9.298 1.00 59.78 80 GLU A C 1
ATOM 650 O O . GLU A 1 80 ? 40.420 -13.793 -9.236 1.00 59.78 80 GLU A O 1
ATOM 655 N N . ASP A 1 81 ? 40.881 -11.824 -10.207 1.00 65.81 81 ASP A N 1
ATOM 656 C CA . ASP A 1 81 ? 42.071 -12.291 -10.932 1.00 65.81 81 ASP A CA 1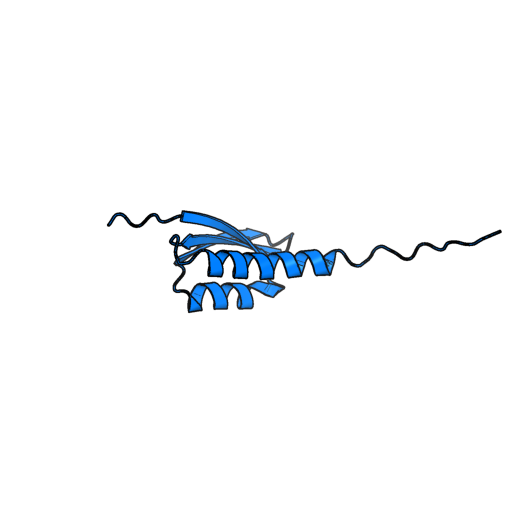
ATOM 657 C C . ASP A 1 81 ? 43.269 -12.350 -9.954 1.00 65.81 81 ASP A C 1
ATOM 659 O O . ASP A 1 81 ? 43.864 -11.335 -9.581 1.00 65.81 81 ASP A O 1
ATOM 663 N N . GLU A 1 82 ? 43.600 -13.564 -9.508 1.00 67.69 82 GLU A N 1
ATOM 664 C CA . GLU A 1 82 ? 44.780 -13.904 -8.704 1.00 67.69 82 GLU A CA 1
ATOM 665 C C . GLU A 1 82 ? 46.028 -14.024 -9.614 1.00 67.69 82 GLU A C 1
ATOM 667 O O . GLU A 1 82 ? 46.173 -15.013 -10.335 1.00 67.69 82 GLU A O 1
ATOM 672 N N . ASP A 1 83 ? 46.942 -13.041 -9.566 1.00 65.31 83 ASP A N 1
ATOM 673 C CA . ASP A 1 83 ? 48.312 -13.095 -10.137 1.00 65.31 83 ASP A CA 1
ATOM 674 C C . ASP A 1 83 ? 49.383 -12.654 -9.112 1.00 65.31 83 ASP A C 1
ATOM 676 O O . ASP A 1 83 ? 49.252 -11.557 -8.511 1.00 65.31 83 ASP A O 1
#

Radius of gyration: 17.44 Å; chains: 1; bounding box: 64×26×36 Å

Foldseek 3Di:
DDFDKDKDKDWAAPVCVVVLVVLCVVLVWDKDFPDADPVRRTTIMITIDTPVSVVSVVVSVVSRVVVVVVVPPPDDDDDPPDD